Protein AF-A0A7W0PK33-F1 (afdb_monomer_lite)

Structure (mmCIF, N/CA/C/O backbone):
data_AF-A0A7W0PK33-F1
#
_entry.id   AF-A0A7W0PK33-F1
#
loop_
_atom_site.group_PDB
_atom_site.id
_atom_site.type_symbol
_atom_site.label_atom_id
_atom_site.label_alt_id
_atom_site.label_comp_id
_atom_site.label_asym_id
_atom_site.label_entity_id
_atom_site.label_seq_id
_atom_site.pdbx_PDB_ins_code
_atom_site.Cartn_x
_atom_site.Cartn_y
_atom_site.Cartn_z
_atom_site.occupancy
_atom_site.B_iso_or_equiv
_atom_site.auth_seq_id
_atom_site.auth_comp_id
_atom_site.auth_asym_id
_atom_site.auth_atom_id
_atom_site.pdbx_PDB_model_num
ATOM 1 N N . ALA A 1 1 ? 5.349 2.886 -25.530 1.00 70.31 1 ALA A N 1
ATOM 2 C CA . ALA A 1 1 ? 6.570 2.775 -26.362 1.00 70.31 1 ALA A CA 1
ATOM 3 C C . ALA A 1 1 ? 7.724 3.649 -25.856 1.00 70.31 1 ALA A C 1
ATOM 5 O O . ALA A 1 1 ? 8.852 3.181 -25.884 1.00 70.31 1 ALA A O 1
ATOM 6 N N . LEU A 1 2 ? 7.472 4.885 -25.394 1.00 87.12 2 LEU A N 1
ATOM 7 C CA . LEU A 1 2 ? 8.526 5.782 -24.890 1.00 87.12 2 LEU A CA 1
ATOM 8 C C . LEU A 1 2 ? 9.175 5.297 -23.582 1.00 87.12 2 LEU A C 1
ATOM 10 O O . LEU A 1 2 ? 10.394 5.315 -23.494 1.00 87.12 2 LEU A O 1
ATOM 14 N N . LEU A 1 3 ? 8.381 4.789 -22.630 1.00 89.12 3 LEU A N 1
ATOM 15 C CA . LEU A 1 3 ? 8.880 4.257 -21.352 1.00 89.12 3 LEU A CA 1
ATOM 16 C C . LEU A 1 3 ? 9.927 3.152 -21.560 1.00 89.12 3 LEU A C 1
ATOM 18 O O . LEU A 1 3 ? 11.065 3.299 -21.143 1.00 89.12 3 LEU A O 1
ATOM 22 N N . ASN A 1 4 ? 9.580 2.114 -22.326 1.00 87.88 4 ASN A N 1
ATOM 23 C CA . ASN A 1 4 ? 10.478 0.983 -22.577 1.00 87.88 4 ASN A CA 1
ATOM 24 C C . ASN A 1 4 ? 11.783 1.403 -23.279 1.00 87.88 4 ASN A C 1
ATOM 26 O O . ASN A 1 4 ? 12.837 0.820 -23.034 1.00 87.88 4 ASN A O 1
ATOM 30 N N . ARG A 1 5 ? 11.724 2.404 -24.171 1.00 88.44 5 ARG A N 1
ATOM 31 C CA . ARG A 1 5 ? 12.925 2.946 -24.828 1.00 88.44 5 ARG A CA 1
ATOM 32 C C . ARG A 1 5 ? 13.813 3.698 -23.834 1.00 88.44 5 ARG A C 1
ATOM 34 O O . ARG A 1 5 ? 15.024 3.515 -23.880 1.00 88.44 5 ARG A O 1
ATOM 41 N N . GLY A 1 6 ? 13.217 4.481 -22.933 1.00 87.06 6 GLY A N 1
ATOM 42 C CA . GLY A 1 6 ? 13.931 5.164 -21.852 1.00 87.06 6 GLY A CA 1
ATOM 43 C C . GLY A 1 6 ? 14.577 4.188 -20.86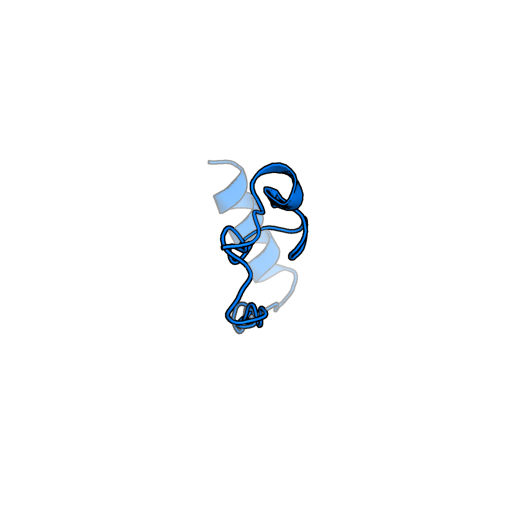7 1.00 87.06 6 GLY A C 1
ATOM 44 O O . GLY A 1 6 ? 15.754 4.339 -20.563 1.00 87.06 6 GLY A O 1
ATOM 45 N N . ASP A 1 7 ? 13.861 3.135 -20.459 1.00 84.69 7 ASP A N 1
ATOM 46 C CA . ASP A 1 7 ? 14.410 2.086 -19.584 1.00 84.69 7 ASP A CA 1
ATOM 47 C C . ASP A 1 7 ? 15.625 1.396 -20.217 1.00 84.69 7 ASP A C 1
ATOM 49 O O . ASP A 1 7 ? 16.612 1.119 -19.541 1.00 84.69 7 ASP A O 1
ATOM 53 N N . THR A 1 8 ? 15.587 1.167 -21.534 1.00 84.38 8 THR A N 1
ATOM 54 C CA . THR A 1 8 ? 16.709 0.561 -22.268 1.00 84.38 8 THR A CA 1
ATOM 55 C C . THR A 1 8 ? 17.932 1.482 -22.300 1.00 84.38 8 THR A C 1
ATOM 57 O O . THR A 1 8 ? 19.052 1.002 -22.161 1.00 84.38 8 THR A O 1
ATOM 60 N N . GLN A 1 9 ? 17.738 2.795 -22.464 1.00 85.44 9 GLN A N 1
ATOM 61 C CA . GLN A 1 9 ? 18.836 3.770 -22.413 1.00 85.44 9 GLN A CA 1
ATOM 62 C C . GLN A 1 9 ? 19.426 3.876 -21.001 1.00 85.44 9 GLN A C 1
ATOM 64 O O . GLN A 1 9 ? 20.639 3.785 -20.835 1.00 85.44 9 GLN A O 1
ATOM 69 N N . LEU A 1 10 ? 18.578 3.965 -19.971 1.00 83.25 10 LEU A N 1
ATOM 70 C CA . LEU A 1 10 ? 19.021 4.033 -18.575 1.00 83.25 10 LEU A CA 1
ATOM 71 C C . LEU A 1 10 ? 19.790 2.785 -18.138 1.00 83.25 10 LEU A C 1
ATOM 73 O O . LEU A 1 10 ? 20.773 2.913 -17.415 1.00 83.25 10 LEU A O 1
ATOM 77 N N . ALA A 1 11 ? 19.380 1.602 -18.599 1.00 80.94 11 ALA A N 1
ATOM 78 C CA . ALA A 1 11 ? 20.088 0.356 -18.320 1.00 80.94 11 ALA A CA 1
ATOM 79 C C . ALA A 1 11 ? 21.520 0.328 -18.890 1.00 80.94 11 ALA A C 1
ATOM 81 O O . ALA A 1 11 ? 22.368 -0.384 -18.352 1.00 80.94 11 ALA A O 1
ATOM 82 N N . VAL A 1 12 ? 21.790 1.081 -19.964 1.00 80.38 12 VAL A N 1
ATOM 83 C CA . VAL A 1 12 ? 23.130 1.211 -20.559 1.00 80.38 12 VAL A CA 1
ATOM 84 C C . VAL A 1 12 ? 23.953 2.285 -19.844 1.00 80.38 12 VAL A C 1
ATOM 86 O O . VAL A 1 12 ? 25.125 2.053 -19.551 1.00 80.38 12 VAL A O 1
ATOM 89 N N . ASP A 1 13 ? 23.349 3.436 -19.544 1.00 78.50 13 ASP A N 1
ATOM 90 C CA . ASP A 1 13 ? 24.068 4.615 -19.041 1.00 78.50 13 ASP A CA 1
ATOM 91 C C . ASP A 1 13 ? 24.367 4.554 -17.532 1.00 78.50 13 ASP A C 1
ATOM 93 O O . ASP A 1 13 ? 25.374 5.091 -17.065 1.00 78.50 13 ASP A O 1
ATOM 97 N N . LEU A 1 14 ? 23.503 3.900 -16.751 1.00 71.31 14 LEU A N 1
ATOM 98 C CA . LEU A 1 14 ? 23.642 3.749 -15.305 1.00 71.31 14 LEU A CA 1
ATOM 99 C C . LEU A 1 14 ? 23.391 2.284 -14.924 1.00 71.31 14 LEU A C 1
ATOM 101 O O . LEU A 1 14 ? 22.261 1.811 -15.062 1.00 71.31 14 LEU A O 1
ATOM 105 N N . PRO A 1 15 ? 24.383 1.554 -14.377 1.00 68.06 15 PRO A N 1
ATOM 106 C CA . PRO A 1 15 ? 24.183 0.184 -13.917 1.00 68.06 15 PRO A CA 1
ATOM 107 C C . PRO A 1 15 ? 23.366 0.184 -12.616 1.00 68.06 15 PRO A C 1
ATOM 109 O O . PRO A 1 15 ? 23.887 -0.018 -11.520 1.00 68.06 15 PRO A O 1
ATOM 112 N N . SER A 1 16 ? 22.066 0.446 -12.725 1.00 71.69 16 SER A N 1
ATOM 113 C CA . SER A 1 16 ? 21.106 0.281 -11.641 1.00 71.69 16 SER A CA 1
ATOM 114 C C . SER A 1 16 ? 20.406 -1.059 -11.827 1.00 71.69 16 SER A C 1
ATOM 116 O O . SER A 1 16 ? 19.713 -1.282 -12.816 1.00 71.69 16 SER A O 1
ATOM 118 N N . ILE A 1 17 ? 20.628 -1.980 -10.893 1.00 76.88 17 ILE A N 1
ATOM 119 C CA . ILE A 1 17 ? 19.929 -3.264 -10.855 1.00 76.88 17 ILE A CA 1
ATOM 120 C C . ILE A 1 17 ? 18.764 -3.096 -9.875 1.00 76.88 17 ILE A C 1
ATOM 122 O O . ILE A 1 17 ? 19.012 -2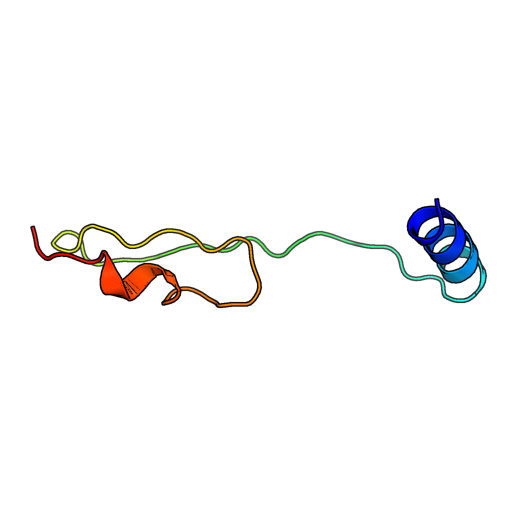.919 -8.677 1.00 76.88 17 ILE A O 1
ATOM 126 N N . PRO A 1 18 ? 17.499 -3.131 -10.331 1.00 76.44 18 PRO A N 1
ATOM 127 C CA . PRO A 1 18 ? 16.361 -3.129 -9.425 1.00 76.44 18 PRO A CA 1
ATOM 128 C C . PRO A 1 18 ? 16.418 -4.387 -8.554 1.00 76.44 18 PRO A C 1
ATOM 130 O O . PRO A 1 18 ? 16.402 -5.500 -9.068 1.00 76.44 18 PRO A O 1
ATOM 133 N N . LEU A 1 19 ? 16.512 -4.214 -7.234 1.00 83.69 19 LEU A N 1
ATOM 134 C CA . LEU A 1 19 ? 16.641 -5.338 -6.305 1.00 83.69 19 LEU A CA 1
ATOM 135 C C . LEU A 1 19 ? 15.275 -5.968 -6.008 1.00 83.69 19 LEU A C 1
ATOM 137 O O . LEU A 1 19 ? 14.999 -7.091 -6.414 1.00 83.69 19 LEU A O 1
ATOM 141 N N . TYR A 1 20 ? 14.423 -5.249 -5.274 1.00 84.25 20 TYR A N 1
ATOM 142 C CA . TYR A 1 20 ? 13.068 -5.671 -4.922 1.00 84.25 20 TYR A CA 1
ATOM 143 C C . TYR A 1 20 ? 12.279 -4.501 -4.323 1.00 84.25 20 TYR A C 1
ATOM 145 O O . TYR A 1 20 ? 12.843 -3.530 -3.812 1.00 84.25 20 TYR A O 1
ATOM 153 N N . VAL A 1 21 ? 10.952 -4.611 -4.349 1.00 82.75 21 VAL A N 1
ATOM 154 C CA . VAL A 1 21 ? 10.062 -3.687 -3.639 1.00 82.75 21 VAL A CA 1
ATOM 155 C C . VAL A 1 21 ? 10.024 -4.079 -2.166 1.00 82.75 21 VAL A C 1
ATOM 157 O O . VAL A 1 21 ? 9.815 -5.246 -1.838 1.00 82.75 21 VAL A O 1
ATOM 160 N N . ARG A 1 22 ? 10.218 -3.111 -1.262 1.00 83.31 22 ARG A N 1
ATOM 161 C CA . ARG A 1 22 ? 10.188 -3.381 0.183 1.00 83.31 22 ARG A CA 1
ATOM 162 C C . ARG A 1 22 ? 8.812 -3.931 0.588 1.00 83.31 22 ARG A C 1
ATOM 164 O O . ARG A 1 22 ? 7.810 -3.282 0.273 1.00 83.31 22 ARG A O 1
ATOM 171 N N . PRO A 1 23 ? 8.744 -5.069 1.304 1.00 84.31 23 PRO A N 1
ATOM 172 C CA . PRO A 1 23 ? 7.484 -5.552 1.842 1.00 84.31 23 PRO A CA 1
ATOM 173 C C . PRO A 1 23 ? 6.936 -4.535 2.845 1.00 84.31 23 PRO A C 1
ATOM 175 O O . PRO A 1 23 ? 7.684 -3.873 3.567 1.00 84.31 23 PRO A O 1
ATOM 178 N N . LYS A 1 24 ? 5.615 -4.402 2.866 1.00 85.12 24 LYS A N 1
ATOM 179 C CA . LYS A 1 24 ? 4.896 -3.518 3.777 1.00 85.12 24 LYS A CA 1
ATOM 180 C C . LYS A 1 24 ? 3.852 -4.340 4.523 1.00 85.12 24 LYS A C 1
ATOM 182 O O . LYS A 1 24 ? 3.251 -5.246 3.948 1.00 85.12 24 LYS A O 1
ATOM 187 N N . TRP A 1 25 ? 3.607 -3.982 5.777 1.00 85.62 25 TRP A N 1
ATOM 188 C CA . TRP A 1 25 ? 2.581 -4.596 6.616 1.00 85.62 25 TRP A CA 1
ATOM 189 C C . TRP A 1 25 ? 1.746 -3.509 7.278 1.00 85.62 25 TRP A C 1
ATOM 191 O O . TRP A 1 25 ? 2.249 -2.424 7.572 1.00 85.62 25 TRP A O 1
ATOM 201 N N . VAL A 1 26 ? 0.476 -3.813 7.522 1.00 86.94 26 VAL A N 1
ATOM 202 C CA . VAL A 1 26 ? -0.414 -2.966 8.315 1.00 86.94 26 VAL A CA 1
ATOM 203 C C . VAL A 1 26 ? -0.726 -3.707 9.600 1.00 86.94 26 VAL A C 1
ATOM 205 O O . VAL A 1 26 ? -1.291 -4.796 9.573 1.00 86.94 26 VAL A O 1
ATOM 208 N N . ILE A 1 27 ? -0.340 -3.107 10.721 1.00 87.75 27 ILE A N 1
ATOM 209 C CA . ILE A 1 27 ? -0.708 -3.570 12.055 1.00 87.75 27 ILE A CA 1
ATOM 210 C C . ILE A 1 27 ? -1.836 -2.659 12.525 1.00 87.75 27 ILE A C 1
ATOM 212 O O . ILE A 1 27 ? -1.698 -1.437 12.500 1.00 87.75 27 ILE A O 1
ATOM 216 N N . SER A 1 28 ? -2.961 -3.249 12.916 1.00 90.00 28 SER A N 1
ATOM 217 C CA . SER A 1 28 ? -4.134 -2.523 13.403 1.00 90.00 28 SER A CA 1
ATOM 218 C C . SER A 1 28 ? -4.685 -3.185 14.661 1.00 90.00 28 SER A C 1
ATOM 220 O O . SER A 1 28 ? -4.410 -4.355 14.935 1.00 90.00 28 SER A O 1
ATOM 222 N N . ALA A 1 29 ? -5.426 -2.417 15.457 1.00 92.25 29 ALA A N 1
ATOM 223 C CA . ALA A 1 29 ? -6.081 -2.937 16.647 1.00 92.25 29 ALA A CA 1
ATOM 224 C C . ALA A 1 29 ? -7.213 -3.907 16.261 1.00 92.25 29 ALA A C 1
ATOM 226 O O . ALA A 1 29 ? -7.904 -3.693 15.269 1.00 92.25 29 ALA A O 1
ATOM 227 N N . ALA A 1 30 ? -7.442 -4.952 17.062 1.00 91.56 30 ALA A N 1
ATOM 228 C CA . ALA A 1 30 ? -8.454 -5.977 16.765 1.00 91.56 30 ALA A CA 1
ATOM 229 C C . ALA A 1 30 ? -9.898 -5.432 16.713 1.00 91.56 30 ALA A C 1
ATOM 231 O O . ALA A 1 30 ? -10.766 -6.026 16.070 1.00 91.56 30 ALA A O 1
ATOM 232 N N . ASN A 1 31 ? -10.151 -4.303 17.382 1.00 94.56 31 ASN A N 1
ATOM 233 C CA . ASN A 1 31 ? -11.430 -3.592 17.384 1.00 94.56 31 ASN A CA 1
ATOM 234 C C . ASN A 1 31 ? -11.564 -2.573 16.238 1.00 94.56 31 ASN A C 1
ATOM 236 O O . ASN A 1 31 ? -12.582 -1.895 16.158 1.00 94.56 31 ASN A O 1
ATOM 240 N N . LEU A 1 32 ? -10.559 -2.437 15.371 1.00 92.50 32 LEU A N 1
ATOM 241 C CA . LEU A 1 32 ? -10.569 -1.519 14.239 1.00 92.50 32 LEU A CA 1
ATOM 242 C C . LEU A 1 32 ? -10.760 -2.303 12.937 1.00 92.50 32 LEU A C 1
ATOM 244 O O . LEU A 1 32 ? -10.040 -3.258 12.651 1.00 92.50 32 LEU A O 1
ATOM 248 N N . SER A 1 33 ? -11.727 -1.880 12.130 1.00 91.56 33 SER A N 1
ATOM 249 C CA . SER A 1 33 ? -11.981 -2.396 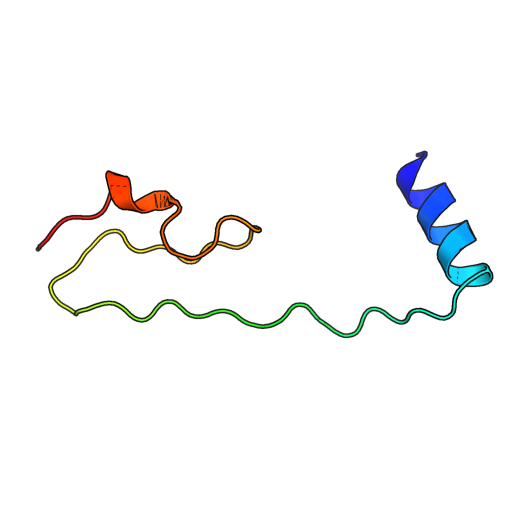10.785 1.00 91.56 33 SER A CA 1
ATOM 250 C C . SER A 1 33 ? -11.720 -1.312 9.741 1.00 91.56 33 SER A C 1
ATOM 252 O O . SER A 1 33 ? -11.838 -0.122 10.033 1.00 91.56 33 SER A O 1
ATOM 254 N N . GLY A 1 34 ? -11.320 -1.711 8.531 1.00 88.44 34 GLY A N 1
ATOM 255 C CA . GLY A 1 34 ? -11.058 -0.785 7.427 1.00 88.44 34 GLY A CA 1
ATOM 256 C C . GLY A 1 34 ? -9.588 -0.506 7.078 1.00 88.44 34 GLY A C 1
ATOM 257 O O . GLY A 1 34 ? -9.359 -0.214 5.909 1.00 88.44 34 GLY A O 1
ATOM 258 N N . PRO A 1 35 ? -8.569 -0.623 7.959 1.00 91.31 35 PRO A N 1
ATOM 259 C CA . PRO A 1 35 ? -7.176 -0.447 7.544 1.00 91.31 35 PRO A CA 1
ATOM 260 C C . PRO A 1 35 ? -6.770 -1.403 6.419 1.00 91.31 35 PRO A C 1
ATOM 262 O O . PRO A 1 35 ? -6.852 -2.622 6.567 1.00 91.31 35 PRO A O 1
ATOM 265 N N . LEU A 1 36 ? -6.306 -0.840 5.301 1.00 86.75 36 LEU A N 1
ATOM 266 C CA . LEU A 1 36 ? -5.826 -1.595 4.146 1.00 86.75 36 LEU A CA 1
ATOM 267 C C . LEU A 1 36 ? -4.385 -1.221 3.824 1.00 86.75 36 LEU A C 1
ATOM 269 O O . LEU A 1 36 ? -3.97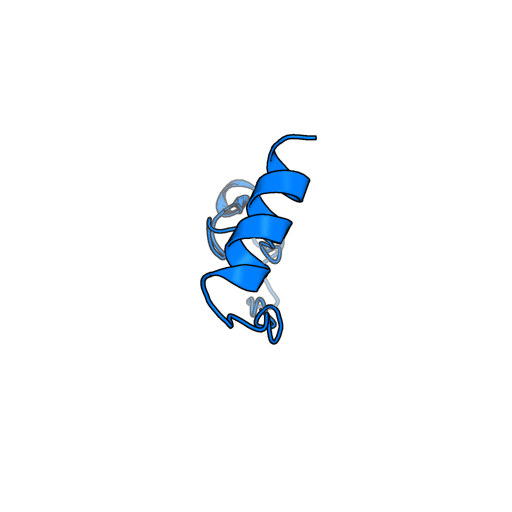4 -0.063 3.928 1.00 86.75 36 LEU A O 1
ATOM 273 N N . LEU A 1 37 ? -3.618 -2.218 3.387 1.00 84.56 37 LEU A N 1
ATOM 274 C CA . LEU A 1 37 ? -2.253 -1.991 2.952 1.00 84.56 37 LEU A CA 1
ATOM 275 C C . LEU A 1 37 ? -2.228 -1.163 1.668 1.00 84.56 37 LEU A C 1
ATOM 277 O O . LEU A 1 37 ? -2.741 -1.590 0.637 1.00 84.56 37 LEU A O 1
ATOM 281 N N . ASN A 1 38 ? -1.561 -0.011 1.730 1.00 81.31 38 ASN A N 1
ATOM 282 C CA . ASN A 1 38 ? -1.299 0.783 0.543 1.00 81.31 38 ASN A CA 1
ATOM 283 C C . ASN A 1 38 ? -0.102 0.240 -0.242 1.00 81.31 38 ASN A C 1
ATOM 285 O O . ASN A 1 38 ? 1.026 0.188 0.268 1.00 81.31 38 ASN A O 1
ATOM 289 N N . THR A 1 39 ? -0.321 -0.091 -1.510 1.00 73.00 39 THR A N 1
ATOM 290 C CA . THR A 1 39 ? 0.749 -0.469 -2.440 1.00 73.00 39 THR A CA 1
ATOM 291 C C . THR A 1 39 ? 1.423 0.747 -3.083 1.00 73.00 39 THR A C 1
ATOM 293 O O . THR A 1 39 ? 2.481 0.595 -3.691 1.00 73.00 39 THR A O 1
ATOM 296 N N . THR A 1 40 ? 0.880 1.956 -2.895 1.00 77.69 40 THR A N 1
ATOM 297 C CA . THR A 1 40 ? 1.370 3.207 -3.493 1.00 77.69 40 THR A CA 1
ATOM 298 C C . THR A 1 40 ? 2.146 4.084 -2.491 1.00 77.69 40 THR A C 1
ATOM 300 O O . THR A 1 40 ? 2.534 3.638 -1.400 1.00 77.69 40 THR A O 1
ATOM 303 N N . SER A 1 41 ? 2.439 5.327 -2.891 1.00 75.88 41 SER A N 1
ATOM 304 C CA . SER A 1 41 ? 3.244 6.304 -2.144 1.00 75.88 41 SER A CA 1
ATOM 305 C C . SER A 1 41 ? 2.495 7.017 -1.012 1.00 75.88 41 SER A C 1
ATOM 307 O O . SER A 1 41 ? 3.146 7.608 -0.159 1.00 75.88 41 S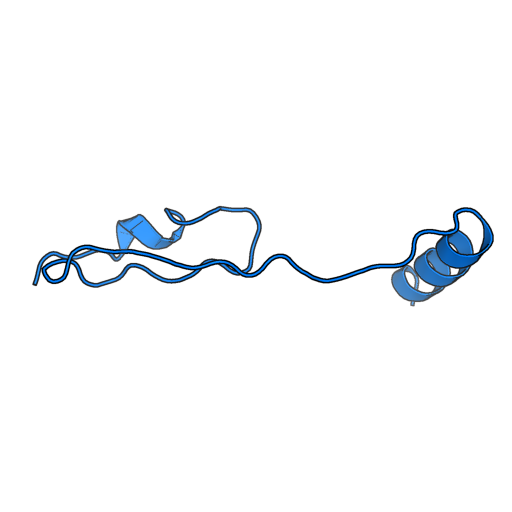ER A O 1
ATOM 309 N N . GLU A 1 42 ? 1.160 6.953 -0.961 1.00 70.50 42 GLU A N 1
ATOM 310 C CA . GLU A 1 42 ? 0.341 7.705 0.016 1.00 70.50 42 GLU A CA 1
ATOM 311 C C . GLU A 1 42 ? 0.400 7.154 1.456 1.00 70.50 42 GLU A C 1
ATOM 313 O O . GLU A 1 42 ? -0.176 7.724 2.379 1.00 70.50 42 GLU A O 1
ATOM 318 N N . GLY A 1 43 ? 1.138 6.065 1.68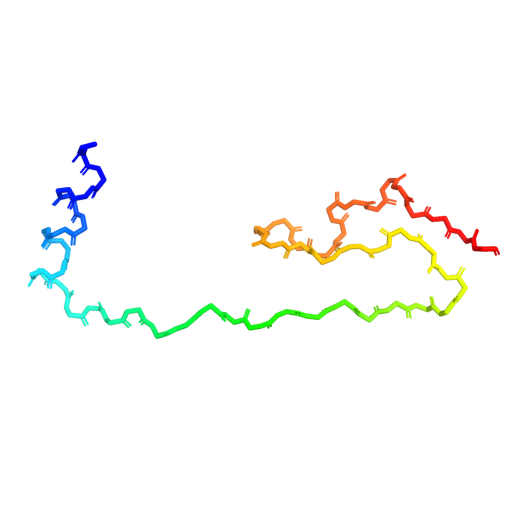8 1.00 75.50 43 GLY A N 1
ATOM 319 C CA . GLY A 1 43 ? 1.319 5.486 3.021 1.00 75.50 43 GLY A CA 1
ATOM 320 C C . GLY A 1 43 ? 0.042 4.855 3.586 1.00 75.50 43 GLY A C 1
ATOM 321 O O . GLY A 1 43 ? -0.970 4.730 2.903 1.00 75.50 43 GLY A O 1
ATOM 322 N N . THR A 1 44 ? 0.100 4.406 4.841 1.00 78.12 44 THR A N 1
ATOM 323 C CA . THR A 1 44 ? -0.982 3.656 5.507 1.00 78.12 44 THR A CA 1
ATOM 324 C C . THR A 1 44 ? -2.303 4.419 5.729 1.00 78.12 44 THR A C 1
ATOM 326 O O . THR A 1 44 ? -3.340 3.765 5.653 1.00 78.12 44 THR A O 1
ATOM 329 N N . PRO A 1 45 ? -2.354 5.747 5.970 1.00 86.56 45 PRO A N 1
ATOM 330 C CA . PRO A 1 45 ? -3.619 6.428 6.276 1.00 86.56 45 PRO A CA 1
ATOM 331 C C . PRO A 1 45 ? -4.464 6.786 5.040 1.00 86.56 45 PRO A C 1
ATOM 333 O O . PRO A 1 45 ? -5.488 7.450 5.181 1.00 86.56 45 PRO A O 1
ATOM 336 N N . TRP A 1 46 ? -4.070 6.347 3.840 1.00 87.81 46 TRP A N 1
ATOM 337 C CA . TRP A 1 46 ? -4.732 6.682 2.571 1.00 87.81 46 TRP A CA 1
ATOM 338 C C . TRP A 1 46 ? -6.244 6.399 2.550 1.00 87.81 46 TRP A C 1
ATOM 340 O O . TRP A 1 46 ? -6.990 7.114 1.890 1.00 87.81 46 TRP A O 1
ATOM 350 N N . ASN A 1 47 ? -6.714 5.389 3.291 1.00 89.56 47 ASN A N 1
ATOM 351 C CA . ASN A 1 47 ? -8.128 5.017 3.354 1.00 89.56 47 ASN A CA 1
ATOM 352 C C . ASN A 1 47 ? -8.784 5.264 4.721 1.00 89.56 47 ASN A C 1
ATOM 354 O O . ASN A 1 47 ? -9.810 4.647 5.021 1.00 89.56 47 ASN A O 1
ATOM 358 N N . VAL A 1 48 ? -8.230 6.164 5.542 1.00 90.94 48 VAL A N 1
ATOM 359 C CA . VAL A 1 48 ? -8.715 6.428 6.912 1.00 90.94 48 VAL A CA 1
ATOM 360 C C . VAL A 1 48 ? -10.202 6.795 6.977 1.00 90.94 48 VAL A C 1
ATOM 362 O O . VAL A 1 48 ? -10.878 6.451 7.940 1.00 90.94 48 VAL A O 1
ATOM 365 N N . ALA A 1 49 ? -10.750 7.405 5.922 1.00 91.75 49 ALA A N 1
ATOM 366 C CA . ALA A 1 49 ? -12.170 7.756 5.832 1.00 91.75 49 ALA A CA 1
ATOM 367 C C . ALA A 1 49 ? -13.121 6.543 5.896 1.00 91.75 49 ALA A C 1
ATOM 369 O O . ALA A 1 49 ? -14.305 6.699 6.175 1.00 91.75 49 ALA A O 1
ATOM 370 N N . THR A 1 50 ? -12.614 5.338 5.630 1.00 91.75 50 THR A N 1
ATOM 371 C CA . THR A 1 50 ? -13.393 4.089 5.663 1.00 91.75 50 THR A CA 1
ATOM 372 C C . THR A 1 50 ? -13.222 3.309 6.964 1.00 91.75 50 THR A C 1
ATOM 374 O O . THR A 1 50 ? -13.815 2.244 7.121 1.00 91.75 50 THR A O 1
ATOM 377 N N . TRP A 1 51 ? -12.395 3.801 7.890 1.00 93.69 51 TRP A N 1
ATOM 378 C CA . TRP A 1 51 ? -12.084 3.079 9.116 1.00 93.69 51 TRP A CA 1
ATOM 379 C C . TRP A 1 51 ? -13.223 3.210 10.119 1.00 93.69 51 TRP A C 1
ATOM 381 O O . TRP A 1 51 ? -13.754 4.298 10.342 1.00 93.69 51 TRP A O 1
ATOM 391 N N . GLN A 1 52 ? -13.590 2.092 10.735 1.00 93.75 52 GLN A N 1
ATOM 392 C CA . GLN A 1 52 ? -14.689 2.019 11.690 1.00 93.75 52 GLN A CA 1
ATOM 393 C C . GLN A 1 52 ? -14.307 1.111 12.850 1.00 93.75 52 GLN A C 1
ATOM 395 O O . GLN A 1 52 ? -13.695 0.055 12.656 1.00 93.75 52 GLN A O 1
ATOM 400 N N . LEU A 1 53 ? -14.681 1.518 14.061 1.00 92.50 53 LEU A N 1
ATOM 401 C CA . LEU A 1 53 ? -14.633 0.626 15.214 1.00 92.50 53 LEU A CA 1
ATOM 402 C C . LEU A 1 53 ? -15.689 -0.469 15.028 1.00 92.50 53 LEU A C 1
ATOM 404 O O . LEU A 1 53 ? -16.796 -0.181 14.575 1.00 92.50 53 LEU A O 1
ATOM 408 N N . LYS A 1 54 ? -15.312 -1.709 15.334 1.00 77.81 54 LYS A N 1
ATOM 409 C CA . LYS A 1 54 ? -16.246 -2.834 15.429 1.00 77.81 54 LYS A CA 1
ATOM 410 C C . LYS A 1 54 ? -17.176 -2.684 16.624 1.00 77.81 54 LYS A C 1
ATOM 412 O O . LYS A 1 54 ? -16.694 -2.208 17.677 1.00 77.81 54 LYS A O 1
#

pLDDT: mean 84.21, std 6.87, range [68.06, 94.56]

Secondary structure (DSSP, 8-state):
-HHHHHHHHHHHHS------PPP------TTEE------STT-GGGGGGG-EE-

Sequence (54 aa):
ALLNRGDTQLAVDLPSIPLYVRPKWVISAANLSGPLLNTTSEGTPWNVATWQLK

Radius of gyration: 18.31 Å; chains: 1; bounding box: 40×14×44 Å

Foldseek 3Di:
DVVVVVVVVCVVPPVDDDDDDDDDDDDDDPQKPDFDDDPDDPGGCPGVVRIDGD